Protein AF-A0A8W7PDB0-F1 (afdb_monomer_lite)

Organism: Anopheles coluzzii (NCBI:txid1518534)

InterPro domains:
  IPR011992 EF-hand domain pair [SSF47473] (9-103)
  IPR018247 EF-Hand 1, calcium-binding site [PS00018] (76-88)
  IPR019577 SPARC/Testican, calcium-binding domain [PF10591] (2-91)

Sequence (122 aa):
MRDLALRNELPDAYLALEHEAESNMTKRWTNAAIWKWCELDGHPHDNTVSRHELFPIRAPLFALEHCIAPFLESCDPNRDHRISLQEWGKCLELEEDDLTARCAEIAKDEEANASDLHDAFV

Secondary structure (DSSP, 8-state):
-HHHHHTT-S-HHHHHHHHHHHH-TTHHHHHHHHHHHHHH--SS--SSEETTTTHHHHTTTGGGHHHHHHHHHHT-SS-SSEE-HHHHHHHTT--GGG----HHHHHHHHHHHHHHHHHT--

Foldseek 3Di:
DVVCVVVVNDDPVLVVQVVVCVVDVLSVVLSVLLVVQLQLCDPPNPQKHAPVSCVVVCPVVVVCNVPVVVLVVCLCPVPPRIHHQQSSCVSVVHDSVSNDRPSVVVVVSVVVVVVVVVVVVD

Structure (mmCIF, N/CA/C/O backbone):
data_AF-A0A8W7PDB0-F1
#
_entry.id   AF-A0A8W7PDB0-F1
#
loop_
_atom_site.group_PDB
_atom_site.id
_atom_site.type_symbol
_atom_site.label_atom_id
_atom_site.label_alt_id
_atom_site.label_comp_id
_atom_site.label_asym_id
_atom_site.label_entity_id
_atom_site.label_seq_id
_atom_site.pdbx_PDB_ins_code
_atom_site.Cartn_x
_atom_site.Cartn_y
_atom_site.Cartn_z
_atom_site.occupancy
_atom_site.B_iso_or_equiv
_atom_site.auth_seq_id
_atom_site.auth_comp_id
_atom_site.auth_asym_id
_atom_site.auth_atom_id
_atom_site.pdbx_PDB_model_num
ATOM 1 N N . MET A 1 1 ? -11.000 -2.837 0.570 1.00 81.25 1 MET A N 1
ATOM 2 C CA . MET A 1 1 ? -11.094 -2.725 2.034 1.00 81.25 1 MET A CA 1
ATOM 3 C C . MET A 1 1 ? -12.547 -2.799 2.492 1.00 81.25 1 MET A C 1
ATOM 5 O O . MET A 1 1 ? -12.949 -3.894 2.857 1.00 81.25 1 MET A O 1
ATOM 9 N N . ARG A 1 2 ? -13.377 -1.762 2.301 1.00 88.12 2 ARG A N 1
ATOM 10 C CA . ARG A 1 2 ? -14.825 -1.785 2.608 1.00 88.12 2 ARG A CA 1
ATOM 11 C C . ARG A 1 2 ? -15.600 -3.049 2.215 1.00 88.12 2 ARG A C 1
ATOM 13 O O . ARG A 1 2 ? -16.256 -3.644 3.057 1.00 88.12 2 ARG A O 1
ATOM 20 N N . ASP A 1 3 ? -15.520 -3.484 0.956 1.00 90.31 3 ASP A N 1
ATOM 21 C CA . ASP A 1 3 ? -16.267 -4.669 0.499 1.00 90.31 3 ASP A CA 1
ATOM 22 C C . ASP A 1 3 ? -15.834 -5.961 1.207 1.00 90.31 3 ASP A C 1
ATOM 24 O O . ASP A 1 3 ? -16.660 -6.842 1.423 1.00 90.31 3 ASP A O 1
ATOM 28 N N . LEU A 1 4 ? -14.552 -6.069 1.579 1.00 88.38 4 LEU A N 1
ATOM 29 C CA . LEU A 1 4 ? -14.027 -7.199 2.353 1.00 88.38 4 LEU A CA 1
ATOM 30 C C . LEU A 1 4 ? -14.517 -7.128 3.800 1.00 88.38 4 LEU A C 1
ATOM 32 O O . LEU A 1 4 ? -14.956 -8.137 4.344 1.00 88.38 4 LEU A O 1
ATOM 36 N N . ALA 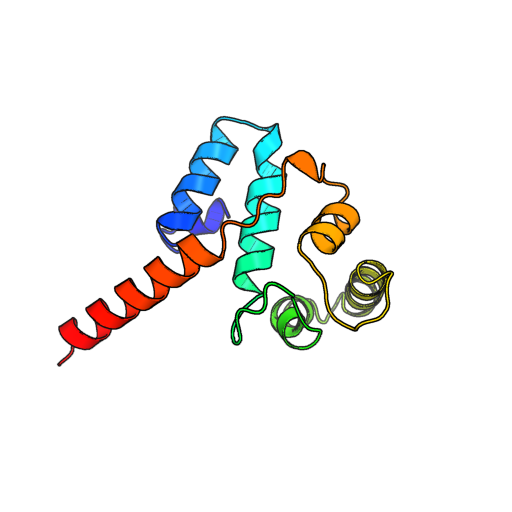A 1 5 ? -14.523 -5.930 4.392 1.00 88.56 5 ALA A N 1
ATOM 37 C CA . ALA A 1 5 ? -15.082 -5.703 5.721 1.00 88.56 5 ALA A CA 1
ATOM 38 C C . ALA A 1 5 ? -16.576 -6.074 5.774 1.00 88.56 5 ALA A C 1
ATOM 40 O O . ALA A 1 5 ? -17.003 -6.777 6.682 1.00 88.56 5 ALA A O 1
ATOM 41 N N . LEU A 1 6 ? -17.362 -5.704 4.756 1.00 90.31 6 LEU A N 1
ATOM 42 C CA . LEU A 1 6 ? -18.789 -6.049 4.667 1.00 90.31 6 LEU A CA 1
ATOM 43 C C . LEU A 1 6 ? -19.057 -7.559 4.578 1.00 90.31 6 LEU A C 1
ATOM 45 O O . LEU A 1 6 ? -20.135 -8.008 4.968 1.00 90.31 6 LEU A O 1
ATOM 49 N N . ARG A 1 7 ? -18.109 -8.337 4.043 1.00 92.75 7 ARG A N 1
ATOM 50 C CA . ARG A 1 7 ? -18.204 -9.801 3.946 1.00 92.75 7 ARG A CA 1
ATOM 51 C C . ARG A 1 7 ? -17.516 -10.534 5.101 1.00 92.75 7 ARG A C 1
ATOM 53 O O . ARG A 1 7 ? -17.496 -11.759 5.084 1.00 92.75 7 ARG A O 1
ATOM 60 N N . ASN A 1 8 ? -16.997 -9.814 6.100 1.00 86.06 8 ASN A N 1
ATOM 61 C CA . ASN A 1 8 ? -16.180 -10.360 7.192 1.00 86.06 8 ASN A CA 1
ATOM 62 C C . ASN A 1 8 ? -14.952 -11.149 6.689 1.00 86.06 8 ASN A C 1
ATOM 64 O O . ASN A 1 8 ? -14.555 -12.148 7.278 1.00 86.06 8 ASN A O 1
ATOM 68 N N . GLU A 1 9 ? -14.367 -10.706 5.575 1.00 87.12 9 GLU A N 1
ATOM 69 C CA . GLU A 1 9 ? -13.160 -11.289 4.965 1.00 87.12 9 GLU A CA 1
ATOM 70 C C . GLU A 1 9 ? -11.894 -10.493 5.324 1.00 87.12 9 GLU A C 1
ATOM 72 O O . GLU A 1 9 ? -10.804 -10.809 4.853 1.00 87.12 9 GLU A O 1
ATOM 77 N N . LEU A 1 10 ? -12.036 -9.425 6.112 1.00 84.44 10 LEU A N 1
ATOM 78 C CA . LEU A 1 10 ? -10.943 -8.558 6.526 1.00 84.44 10 LEU A CA 1
ATOM 79 C C . LEU A 1 10 ? -10.557 -8.888 7.982 1.00 84.44 10 LEU A C 1
ATOM 81 O O . LEU A 1 10 ? -11.439 -8.834 8.838 1.00 84.44 10 LEU A O 1
ATOM 85 N N . PRO A 1 11 ? -9.282 -9.205 8.277 1.00 84.50 11 PRO A N 1
ATOM 86 C CA . PRO A 1 11 ? -8.813 -9.445 9.642 1.00 84.50 11 PRO A CA 1
ATOM 87 C C . PRO A 1 11 ? -9.103 -8.272 10.588 1.00 84.50 11 PRO A C 1
ATOM 89 O O . PRO A 1 11 ? -9.095 -7.111 10.168 1.00 84.50 11 PRO A O 1
ATOM 92 N N . ASP A 1 12 ? -9.290 -8.565 11.877 1.00 83.56 12 ASP A N 1
ATOM 93 C CA . ASP A 1 12 ? -9.699 -7.585 12.897 1.00 83.56 12 ASP A CA 1
ATOM 94 C C . ASP A 1 12 ? -8.771 -6.362 12.967 1.00 83.56 12 ASP A C 1
ATOM 96 O O . ASP A 1 12 ? -9.230 -5.220 13.074 1.00 83.56 12 ASP A O 1
ATOM 100 N N . ALA A 1 13 ? -7.460 -6.575 12.827 1.00 81.00 13 ALA A N 1
ATOM 101 C CA . ALA A 1 13 ? -6.479 -5.496 12.835 1.00 81.00 13 ALA A CA 1
ATOM 102 C C . ALA A 1 13 ? -6.672 -4.511 11.660 1.00 81.00 13 ALA A C 1
ATOM 104 O O . ALA A 1 13 ? -6.506 -3.299 11.817 1.00 81.00 13 ALA A O 1
ATOM 105 N N . TYR A 1 14 ? -7.100 -5.002 10.494 1.00 84.50 14 TYR A N 1
ATOM 106 C CA . TYR A 1 14 ? -7.431 -4.175 9.331 1.00 84.50 14 TYR A CA 1
ATOM 107 C C . TYR A 1 14 ? -8.857 -3.603 9.396 1.00 84.50 14 TYR A C 1
ATOM 109 O O . TYR A 1 14 ? -9.118 -2.551 8.809 1.00 84.50 14 TYR A O 1
ATOM 117 N N . LEU A 1 15 ? -9.773 -4.230 10.138 1.00 87.25 15 LEU A N 1
ATOM 118 C CA . LEU A 1 15 ? -11.116 -3.693 10.377 1.00 87.25 15 LEU A CA 1
ATOM 119 C C . LEU A 1 15 ? -11.061 -2.363 11.147 1.00 87.25 15 LEU A C 1
ATOM 121 O O . LEU A 1 15 ? -11.805 -1.433 10.832 1.00 87.25 15 LEU A O 1
ATOM 125 N N . ALA A 1 16 ? -10.129 -2.229 12.095 1.00 86.38 16 ALA A N 1
ATOM 126 C CA . ALA A 1 16 ? -9.888 -0.967 12.796 1.00 86.38 16 ALA A CA 1
ATOM 127 C C . ALA A 1 16 ? -9.486 0.172 11.838 1.00 86.38 16 ALA A C 1
ATOM 129 O O . ALA A 1 16 ? -9.956 1.301 11.990 1.00 86.38 16 ALA A O 1
ATOM 130 N N . LEU A 1 17 ? -8.669 -0.130 10.821 1.00 86.00 17 LEU A N 1
ATOM 131 C CA . LEU A 1 17 ? -8.273 0.840 9.795 1.00 86.00 17 LEU A CA 1
ATOM 132 C C . LEU A 1 17 ? -9.454 1.261 8.909 1.00 86.00 17 LEU A C 1
ATOM 134 O O . LEU A 1 17 ? -9.543 2.434 8.538 1.00 86.00 17 LEU A O 1
ATOM 138 N N . GLU A 1 18 ? -10.366 0.341 8.583 1.00 89.50 18 GLU A N 1
ATOM 139 C CA . GLU A 1 18 ? -11.585 0.668 7.829 1.00 89.50 18 GLU A CA 1
ATOM 140 C C . GLU A 1 18 ? -12.532 1.551 8.657 1.00 89.50 18 GLU A C 1
ATOM 142 O O . GLU A 1 18 ? -13.037 2.550 8.149 1.00 89.50 18 GLU A O 1
ATOM 147 N N . HIS A 1 19 ? -12.724 1.264 9.948 1.00 89.56 19 HIS A N 1
ATOM 148 C CA . HIS A 1 19 ? -13.531 2.122 10.824 1.00 89.56 19 HIS A CA 1
ATOM 149 C C . HIS A 1 19 ? -12.962 3.542 10.951 1.00 89.56 19 HIS A C 1
ATOM 151 O O . HIS A 1 19 ? -13.711 4.524 10.928 1.00 89.56 19 HIS A O 1
ATOM 157 N N . GLU A 1 20 ? -11.638 3.675 11.046 1.00 88.12 20 GLU A N 1
ATOM 158 C CA . GLU A 1 20 ? -10.989 4.986 11.018 1.00 88.12 20 GLU A CA 1
ATOM 159 C C . GLU A 1 20 ? -11.255 5.699 9.684 1.00 88.12 20 GLU A C 1
ATOM 161 O O . GLU A 1 20 ? -11.659 6.863 9.688 1.00 88.12 20 GLU A O 1
ATOM 166 N N . ALA A 1 21 ? -11.126 4.991 8.558 1.00 88.94 21 ALA A N 1
ATOM 167 C CA . ALA A 1 21 ? -11.390 5.514 7.218 1.00 88.94 21 ALA A CA 1
ATOM 168 C C . ALA A 1 21 ? -12.846 5.975 7.004 1.00 88.94 21 ALA A C 1
ATOM 170 O O . ALA A 1 21 ? -13.080 6.923 6.250 1.00 88.94 21 ALA A O 1
ATOM 171 N N . GLU A 1 22 ? -13.825 5.342 7.659 1.00 89.00 22 GLU A N 1
ATOM 172 C CA . GLU A 1 22 ? -15.230 5.774 7.622 1.00 89.00 22 GLU A CA 1
ATOM 173 C C . GLU A 1 22 ? -15.466 7.071 8.411 1.00 89.00 22 GLU A C 1
ATOM 175 O O . GLU A 1 22 ? -16.295 7.895 8.017 1.00 89.00 22 GLU A O 1
ATOM 180 N N . SER A 1 23 ? -14.735 7.268 9.511 1.00 88.12 23 SER A N 1
ATOM 181 C CA . SER A 1 23 ? -14.866 8.453 10.371 1.00 88.12 23 SER A CA 1
ATOM 182 C C . SER A 1 23 ? -14.016 9.644 9.911 1.00 88.12 23 SER A C 1
ATOM 184 O O . SER A 1 23 ? -14.416 10.794 10.111 1.00 88.12 23 SER A O 1
ATOM 186 N N . ASN A 1 24 ? -12.876 9.389 9.261 1.00 87.38 24 ASN A N 1
ATOM 187 C CA . ASN A 1 24 ? -11.961 10.402 8.756 1.00 87.38 24 ASN A CA 1
ATOM 188 C C . ASN A 1 24 ? -11.619 10.174 7.276 1.00 87.38 24 ASN A C 1
ATOM 190 O O . ASN A 1 24 ? -10.802 9.330 6.907 1.00 87.38 24 ASN A O 1
ATOM 194 N N . MET A 1 25 ? -12.195 11.019 6.420 1.00 82.00 25 MET A N 1
ATOM 195 C CA . MET A 1 25 ? -12.030 10.935 4.968 1.00 82.00 25 MET A CA 1
ATOM 196 C C . MET A 1 25 ? -10.588 11.134 4.484 1.00 82.00 25 MET A C 1
ATOM 198 O O . MET A 1 25 ? -10.269 10.641 3.403 1.00 82.00 25 MET A O 1
ATOM 202 N N . THR A 1 26 ? -9.718 11.814 5.243 1.00 82.50 26 THR A N 1
ATOM 203 C CA . THR A 1 26 ? -8.302 11.971 4.853 1.00 82.50 26 THR A CA 1
ATOM 204 C C . THR A 1 26 ? -7.542 10.654 4.979 1.00 82.50 26 THR A C 1
ATOM 206 O O . THR A 1 26 ? -6.695 10.347 4.148 1.00 82.50 26 THR A O 1
ATOM 209 N N . LYS A 1 27 ? -7.920 9.814 5.950 1.00 85.69 27 LYS A N 1
ATOM 210 C CA . LYS A 1 27 ? -7.326 8.490 6.172 1.00 85.69 27 LYS A CA 1
ATOM 211 C C . LYS A 1 27 ? -7.871 7.418 5.239 1.00 85.69 27 LYS A C 1
ATOM 213 O O . LYS A 1 27 ? -7.275 6.354 5.131 1.00 85.69 27 LYS A O 1
ATOM 218 N N . ARG A 1 28 ? -8.965 7.683 4.518 1.00 88.38 28 ARG A N 1
ATOM 219 C CA . ARG A 1 28 ? -9.625 6.687 3.663 1.00 88.38 28 ARG A CA 1
ATOM 220 C C . ARG A 1 28 ? -8.695 6.056 2.628 1.00 88.38 28 ARG A C 1
ATOM 222 O O . ARG A 1 28 ? -8.700 4.840 2.459 1.00 88.38 28 ARG A O 1
ATOM 229 N N . TRP A 1 29 ? -7.920 6.877 1.928 1.00 88.94 29 TRP A N 1
ATOM 230 C CA . TRP A 1 29 ? -6.998 6.396 0.898 1.00 88.94 29 TRP A CA 1
ATOM 231 C C . TRP A 1 29 ? -5.701 5.875 1.507 1.00 88.94 29 TRP A C 1
ATOM 233 O O . TRP A 1 29 ? -5.213 4.828 1.090 1.00 88.94 29 TRP A O 1
ATOM 243 N N . THR A 1 30 ? -5.203 6.544 2.546 1.00 90.25 30 THR A N 1
ATOM 244 C CA . THR A 1 30 ? -3.975 6.159 3.243 1.00 90.25 30 THR A CA 1
ATOM 245 C C . THR A 1 30 ? -4.093 4.797 3.918 1.00 90.25 30 THR A C 1
ATOM 247 O O . THR A 1 30 ? -3.245 3.936 3.707 1.00 90.25 30 THR A O 1
ATOM 250 N N . ASN A 1 31 ? -5.181 4.540 4.643 1.00 90.00 31 ASN A N 1
ATOM 251 C CA . ASN A 1 31 ? -5.418 3.263 5.316 1.00 90.00 31 ASN A CA 1
ATOM 252 C C . ASN A 1 31 ? -5.584 2.117 4.311 1.00 90.00 31 ASN A C 1
ATOM 254 O O . ASN A 1 31 ? -5.032 1.036 4.511 1.00 90.00 31 ASN A O 1
ATOM 258 N N . ALA A 1 32 ? -6.271 2.369 3.191 1.00 89.81 32 ALA A N 1
ATOM 259 C CA . ALA A 1 32 ? -6.384 1.397 2.109 1.00 89.81 32 ALA A CA 1
ATOM 260 C C . ALA A 1 32 ? -5.026 1.105 1.446 1.00 89.81 32 ALA A C 1
ATOM 262 O O . ALA A 1 32 ? -4.741 -0.050 1.126 1.00 89.81 32 ALA A O 1
ATOM 263 N N . ALA A 1 33 ? -4.185 2.127 1.262 1.00 91.06 33 ALA A N 1
ATOM 264 C CA . ALA A 1 33 ? -2.844 1.976 0.708 1.00 91.06 33 ALA A CA 1
ATOM 265 C C . ALA A 1 33 ? -1.911 1.205 1.651 1.00 91.06 33 ALA A C 1
ATOM 267 O O . ALA A 1 33 ? -1.202 0.318 1.178 1.00 91.06 33 ALA A O 1
ATOM 268 N N . ILE A 1 34 ? -1.953 1.489 2.960 1.00 89.62 34 ILE A N 1
ATOM 269 C CA . ILE A 1 34 ? -1.192 0.764 3.991 1.00 89.62 34 ILE A CA 1
ATOM 270 C C . ILE A 1 34 ? -1.622 -0.698 4.029 1.00 89.62 34 ILE A C 1
ATOM 272 O O . ILE A 1 34 ? -0.770 -1.575 3.942 1.00 89.62 34 ILE A O 1
ATOM 276 N N . TRP A 1 35 ? -2.928 -0.972 4.114 1.00 89.00 35 TRP A N 1
ATOM 277 C CA . TRP A 1 35 ? -3.441 -2.343 4.105 1.00 89.00 35 TRP A CA 1
ATOM 278 C C . TRP A 1 35 ? -2.963 -3.106 2.879 1.00 89.00 35 TRP A C 1
ATOM 280 O O . TRP A 1 35 ? -2.416 -4.196 3.023 1.00 89.00 35 TRP A O 1
ATOM 290 N N . LYS A 1 36 ? -3.107 -2.515 1.687 1.00 89.75 36 LYS A N 1
ATOM 291 C CA . LYS A 1 36 ? -2.700 -3.198 0.464 1.00 89.75 36 LYS A CA 1
ATOM 292 C C . LYS A 1 36 ? -1.193 -3.441 0.416 1.00 89.75 36 LYS A C 1
ATOM 294 O O . LYS A 1 36 ? -0.778 -4.482 -0.069 1.00 89.75 36 LYS A O 1
ATOM 299 N N . TRP A 1 37 ? -0.385 -2.510 0.914 1.00 91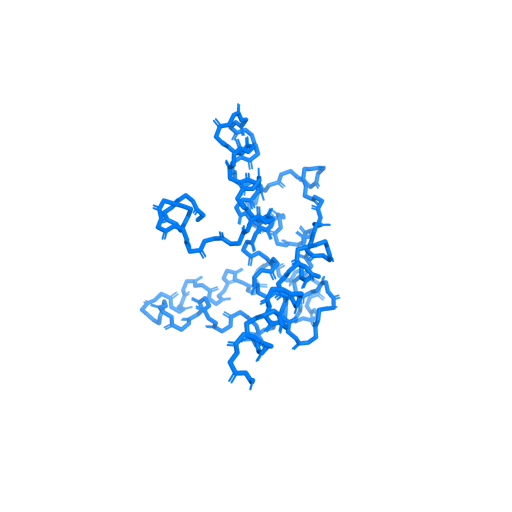.06 37 TRP A N 1
ATOM 300 C CA . TRP A 1 37 ? 1.062 -2.688 0.982 1.00 91.06 37 TRP A CA 1
ATOM 301 C C . TRP A 1 37 ? 1.453 -3.800 1.965 1.00 91.06 37 TRP A C 1
ATOM 303 O O . TRP A 1 37 ? 2.208 -4.687 1.583 1.00 91.06 37 TRP A O 1
ATOM 313 N N . CYS A 1 38 ? 0.864 -3.825 3.167 1.00 88.56 38 CYS A N 1
ATOM 314 C CA . CYS A 1 38 ? 1.093 -4.901 4.137 1.00 88.56 38 CYS A CA 1
ATOM 315 C C . CYS A 1 38 ? 0.645 -6.276 3.608 1.00 88.56 38 CYS A C 1
ATOM 317 O O . CYS A 1 38 ? 1.292 -7.271 3.888 1.00 88.56 38 CYS A O 1
ATOM 319 N N . GLU A 1 39 ? -0.457 -6.341 2.851 1.00 86.81 39 GLU A N 1
ATOM 320 C CA . GLU A 1 39 ? -0.946 -7.588 2.235 1.00 86.81 39 GLU A CA 1
ATOM 321 C C . GLU A 1 39 ? 0.039 -8.132 1.180 1.00 86.81 39 GLU A C 1
ATOM 323 O O . GLU A 1 39 ? 0.054 -9.327 0.896 1.00 86.81 39 GLU A O 1
ATOM 328 N N . LEU A 1 40 ? 0.834 -7.252 0.559 1.00 89.12 40 LEU A N 1
ATOM 329 C CA . LEU A 1 40 ? 1.829 -7.626 -0.448 1.00 89.12 40 LEU A CA 1
ATOM 330 C C . LEU A 1 40 ? 3.189 -7.962 0.167 1.00 89.12 40 LEU A C 1
ATOM 332 O O . LEU A 1 40 ? 3.853 -8.841 -0.371 1.00 89.12 40 LEU A O 1
ATOM 336 N N . ASP A 1 41 ? 3.599 -7.266 1.233 1.00 88.06 41 ASP A N 1
ATOM 337 C CA . ASP A 1 41 ? 4.805 -7.567 2.025 1.00 88.06 41 ASP A CA 1
ATOM 338 C C . ASP A 1 41 ? 4.562 -8.864 2.799 1.00 88.06 41 ASP A C 1
ATOM 340 O O . ASP A 1 41 ? 4.125 -8.855 3.949 1.00 88.06 41 ASP A O 1
ATOM 344 N N . GLY A 1 42 ? 4.732 -9.984 2.100 1.00 81.38 42 GLY A N 1
ATOM 345 C CA . GLY A 1 42 ? 4.392 -11.315 2.569 1.00 81.38 42 GLY A CA 1
ATOM 346 C C . GLY A 1 42 ? 5.581 -11.953 3.270 1.00 81.38 42 GLY A C 1
ATOM 347 O O . GLY A 1 42 ? 6.054 -11.476 4.293 1.00 81.38 42 GLY A O 1
ATOM 348 N N . HIS A 1 43 ? 6.068 -13.081 2.745 1.00 73.75 43 HIS A N 1
ATOM 349 C CA . HIS A 1 43 ? 7.211 -13.774 3.335 1.00 73.75 43 HIS A CA 1
ATOM 350 C C . HIS A 1 43 ? 8.470 -13.658 2.457 1.00 73.75 43 HIS A C 1
ATOM 352 O O . HIS A 1 43 ? 8.461 -14.169 1.330 1.00 73.75 43 HIS A O 1
ATOM 358 N N . PRO A 1 44 ? 9.591 -13.125 2.986 1.00 79.06 44 PRO A N 1
ATOM 359 C CA . PRO A 1 44 ? 9.774 -12.600 4.345 1.00 79.06 44 PRO A CA 1
ATOM 360 C C . PRO A 1 44 ? 9.212 -11.178 4.515 1.00 79.06 44 PRO A C 1
ATOM 362 O O . PRO A 1 44 ? 9.401 -10.364 3.625 1.00 79.06 44 PRO A O 1
ATOM 365 N N . HIS A 1 45 ? 8.644 -10.868 5.690 1.00 80.88 45 HIS A N 1
ATOM 366 C CA . HIS A 1 45 ? 8.244 -9.502 6.052 1.00 80.88 45 HIS A CA 1
ATOM 367 C C . HIS A 1 45 ? 9.495 -8.638 6.251 1.00 80.88 45 HIS A C 1
ATOM 369 O O . HIS A 1 45 ? 10.051 -8.561 7.356 1.00 80.88 45 HIS A O 1
ATOM 375 N N . ASP A 1 46 ? 9.991 -8.043 5.171 1.00 86.19 46 ASP A N 1
ATOM 376 C CA . ASP A 1 46 ? 11.209 -7.232 5.164 1.00 86.19 46 ASP A CA 1
ATOM 377 C C . ASP A 1 46 ? 10.915 -5.724 5.079 1.00 86.19 46 ASP A C 1
ATOM 379 O O . ASP A 1 46 ? 11.841 -4.912 5.005 1.00 86.19 46 ASP A O 1
ATOM 383 N N . ASN A 1 47 ? 9.637 -5.343 5.223 1.00 87.00 47 ASN A N 1
ATOM 384 C CA . ASN A 1 47 ? 9.123 -3.985 5.051 1.00 87.00 47 ASN A CA 1
ATOM 385 C C . ASN A 1 47 ? 9.416 -3.418 3.655 1.00 87.00 47 ASN A C 1
ATOM 387 O O . ASN A 1 47 ? 9.582 -2.202 3.494 1.00 87.00 47 ASN A O 1
ATOM 391 N N . THR A 1 48 ? 9.496 -4.281 2.646 1.00 90.31 48 THR A N 1
ATOM 392 C CA . THR A 1 48 ? 9.602 -3.888 1.247 1.00 90.31 48 THR A CA 1
ATOM 393 C C . THR A 1 48 ? 8.788 -4.837 0.386 1.00 90.31 48 THR A C 1
ATOM 395 O O . THR A 1 48 ? 8.765 -6.035 0.616 1.00 90.31 48 THR A O 1
ATOM 398 N N . VAL A 1 49 ? 8.151 -4.321 -0.661 1.00 91.81 49 VAL A N 1
ATOM 399 C CA . VAL A 1 49 ? 7.428 -5.178 -1.604 1.00 91.81 49 VAL A CA 1
ATOM 400 C C . VAL A 1 49 ? 8.318 -5.455 -2.806 1.00 91.81 49 VAL A C 1
ATOM 402 O O . VAL A 1 49 ? 8.665 -4.549 -3.570 1.00 91.81 49 VAL A O 1
ATOM 405 N N . SER A 1 50 ? 8.692 -6.714 -2.999 1.00 90.50 50 SER A N 1
ATOM 406 C CA . SER A 1 50 ? 9.501 -7.156 -4.131 1.00 90.50 50 SER A CA 1
ATOM 407 C C . SER A 1 50 ? 8.685 -7.293 -5.422 1.00 90.50 50 SER A C 1
ATOM 409 O O . SER A 1 50 ? 7.457 -7.425 -5.440 1.00 90.50 50 SER A O 1
ATOM 411 N N . ARG A 1 51 ? 9.377 -7.365 -6.567 1.00 85.38 51 ARG A N 1
ATOM 412 C CA . ARG A 1 51 ? 8.725 -7.595 -7.870 1.00 85.38 51 ARG A CA 1
ATOM 413 C C . ARG A 1 51 ? 7.856 -8.861 -7.918 1.00 85.38 51 ARG A C 1
ATOM 415 O O . ARG A 1 51 ? 6.880 -8.867 -8.675 1.00 85.38 51 ARG A O 1
ATOM 422 N N . HIS A 1 52 ? 8.225 -9.909 -7.177 1.00 85.50 52 HIS A N 1
ATOM 423 C CA . HIS A 1 52 ? 7.484 -11.174 -7.129 1.00 85.50 52 HIS A CA 1
ATOM 424 C C . HIS A 1 52 ? 6.213 -11.049 -6.287 1.00 85.50 52 HIS A C 1
ATOM 426 O O . HIS A 1 52 ? 5.174 -11.571 -6.680 1.00 85.50 52 HIS A O 1
ATOM 432 N N . GLU A 1 53 ? 6.260 -10.283 -5.203 1.00 88.56 53 GLU A N 1
ATOM 433 C CA . GLU A 1 53 ? 5.099 -9.987 -4.357 1.00 88.56 53 GLU A CA 1
ATOM 434 C C . GLU A 1 53 ? 4.063 -9.102 -5.050 1.00 88.56 53 GLU A C 1
ATOM 436 O O . GLU A 1 53 ? 2.883 -9.169 -4.738 1.00 88.56 53 GLU A O 1
ATOM 441 N N . LEU A 1 54 ? 4.458 -8.347 -6.080 1.00 86.00 54 LEU A N 1
ATOM 442 C CA . LEU A 1 54 ? 3.527 -7.608 -6.945 1.00 86.00 54 LEU A CA 1
ATOM 443 C C . LEU A 1 54 ? 2.767 -8.501 -7.943 1.00 86.00 54 LEU A C 1
ATOM 445 O O . LEU A 1 54 ? 1.873 -8.024 -8.651 1.00 86.00 54 LEU A O 1
ATOM 449 N N . PHE A 1 55 ? 3.112 -9.787 -8.052 1.00 82.06 55 PHE A N 1
ATOM 450 C CA . PHE A 1 55 ? 2.480 -10.706 -9.001 1.00 82.06 55 PHE A CA 1
ATOM 451 C C . PHE A 1 55 ? 0.951 -10.826 -8.838 1.00 82.06 55 PHE A C 1
ATOM 453 O O . PHE A 1 55 ? 0.267 -10.766 -9.862 1.00 82.06 55 PHE A O 1
ATOM 460 N N . PRO A 1 56 ? 0.371 -10.902 -7.622 1.00 77.81 56 PRO A N 1
ATOM 461 C CA . PRO A 1 56 ? -1.079 -10.951 -7.419 1.00 77.81 56 PRO A CA 1
ATOM 462 C C . PRO A 1 56 ? -1.824 -9.711 -7.918 1.00 77.81 56 PRO A C 1
ATOM 464 O O . PRO A 1 56 ? -3.011 -9.799 -8.203 1.00 77.81 56 PRO A O 1
ATOM 467 N N . ILE A 1 57 ? -1.157 -8.562 -8.058 1.00 76.19 57 ILE A N 1
ATOM 468 C CA . ILE A 1 57 ? -1.759 -7.369 -8.668 1.00 76.19 57 ILE A CA 1
ATOM 469 C C . ILE A 1 57 ? -1.665 -7.455 -10.196 1.00 76.19 57 ILE A C 1
ATOM 471 O O . ILE A 1 57 ? -2.604 -7.090 -10.903 1.00 76.19 57 ILE A O 1
ATOM 475 N N . ARG A 1 58 ? -0.557 -7.984 -10.728 1.00 69.44 58 ARG A N 1
ATOM 476 C CA . ARG A 1 58 ? -0.370 -8.145 -12.178 1.00 69.44 58 ARG A CA 1
ATOM 477 C C . ARG A 1 58 ? -1.248 -9.252 -12.780 1.00 69.44 58 ARG A C 1
ATOM 479 O O . ARG A 1 58 ? -1.729 -9.088 -13.897 1.00 69.44 58 ARG A O 1
ATOM 486 N N . ALA A 1 59 ? -1.480 -10.357 -12.067 1.00 63.84 59 ALA A N 1
ATOM 487 C CA . ALA A 1 59 ? -2.120 -11.557 -12.619 1.00 63.84 59 ALA A CA 1
ATOM 488 C C . ALA A 1 59 ? -3.628 -11.409 -12.948 1.00 63.84 59 ALA A C 1
ATOM 490 O O . ALA A 1 59 ? -4.021 -11.793 -14.050 1.00 63.84 59 ALA A O 1
ATOM 491 N N . PRO A 1 60 ? -4.487 -10.812 -12.094 1.00 63.84 60 PRO A N 1
ATOM 492 C CA . PRO A 1 60 ? -5.893 -10.548 -12.427 1.00 63.84 60 PRO A CA 1
ATOM 493 C C . PRO A 1 60 ? -6.059 -9.464 -13.500 1.00 63.84 60 PRO A C 1
ATOM 495 O O . PRO A 1 60 ? -7.093 -9.387 -14.160 1.00 63.84 60 PRO A O 1
ATOM 498 N N . LEU A 1 61 ? -5.036 -8.623 -13.681 1.00 60.91 61 LEU A N 1
ATOM 499 C CA . LEU A 1 61 ? -5.029 -7.474 -14.582 1.00 60.91 61 LEU A CA 1
ATOM 500 C C . LEU A 1 61 ? -4.253 -7.746 -15.877 1.00 60.91 61 LEU A C 1
ATOM 502 O O . LEU A 1 61 ? -3.761 -6.804 -16.488 1.00 60.91 61 LEU A O 1
ATOM 506 N N . PHE A 1 62 ? -4.166 -8.998 -16.342 1.00 59.81 62 PHE A N 1
ATOM 507 C CA . PHE A 1 62 ? -3.406 -9.358 -17.552 1.00 59.81 62 PHE A CA 1
ATOM 508 C C . PHE A 1 62 ? -3.815 -8.535 -18.796 1.00 59.81 62 PHE A C 1
ATOM 510 O O . PHE A 1 62 ? -2.982 -8.180 -19.623 1.00 59.81 62 PHE A O 1
ATOM 517 N N . ALA A 1 63 ? -5.086 -8.124 -18.896 1.00 66.31 63 ALA A N 1
ATOM 518 C CA . ALA A 1 63 ? -5.563 -7.222 -19.953 1.00 66.31 63 ALA A CA 1
ATOM 519 C C . ALA A 1 63 ? -4.975 -5.790 -19.880 1.00 66.31 63 ALA A C 1
ATOM 521 O O . ALA A 1 63 ? -4.947 -5.077 -20.882 1.00 66.31 63 ALA A O 1
ATOM 522 N N . LEU A 1 64 ? -4.490 -5.373 -18.709 1.00 72.06 64 LEU A N 1
ATOM 523 C CA . LEU A 1 64 ? -3.905 -4.064 -18.398 1.00 72.06 64 LEU A CA 1
ATOM 524 C C . LEU A 1 64 ? -2.419 -4.169 -18.017 1.00 72.06 64 LEU A C 1
ATOM 526 O O . LEU A 1 64 ? -1.865 -3.228 -17.448 1.00 72.06 64 LEU A O 1
ATOM 530 N N . GLU A 1 65 ? -1.750 -5.280 -18.347 1.00 71.88 65 GLU A N 1
ATOM 531 C CA . GLU A 1 65 ? -0.325 -5.486 -18.051 1.00 71.88 65 GLU A CA 1
ATOM 532 C C . GLU A 1 65 ? 0.532 -4.315 -18.568 1.00 71.88 65 GLU A C 1
ATOM 534 O O . GLU A 1 65 ? 1.391 -3.792 -17.858 1.00 71.88 65 GLU A O 1
ATOM 539 N N . HIS A 1 66 ? 0.212 -3.835 -19.772 1.00 78.94 66 HIS A N 1
ATOM 540 C CA . HIS A 1 66 ? 0.866 -2.703 -20.428 1.00 78.94 66 HIS A CA 1
ATOM 541 C C . HIS A 1 66 ? 0.681 -1.355 -19.708 1.00 78.94 66 HIS A C 1
ATOM 543 O O . HIS A 1 66 ? 1.428 -0.420 -19.982 1.00 78.94 66 HIS A O 1
ATOM 549 N N . CYS A 1 67 ? -0.292 -1.237 -18.804 1.00 81.75 67 CYS A N 1
ATOM 550 C CA . CYS A 1 67 ? -0.498 -0.049 -17.975 1.00 81.75 67 CYS A CA 1
ATOM 551 C C . CYS A 1 67 ? 0.162 -0.209 -16.608 1.00 81.75 67 CYS A C 1
ATOM 553 O O . CYS A 1 67 ? 0.799 0.717 -16.110 1.00 81.75 67 CYS A O 1
ATOM 555 N N . ILE A 1 68 ? 0.009 -1.384 -15.996 1.00 83.75 68 ILE A N 1
ATOM 556 C CA . ILE A 1 68 ? 0.395 -1.576 -14.601 1.00 83.75 68 ILE A CA 1
ATOM 557 C C . ILE A 1 68 ? 1.881 -1.868 -14.423 1.00 83.75 68 ILE A C 1
ATOM 559 O O . ILE A 1 68 ? 2.462 -1.449 -13.426 1.00 83.75 68 ILE A O 1
ATOM 563 N N . ALA A 1 69 ? 2.520 -2.561 -15.371 1.00 82.62 69 ALA A N 1
ATOM 564 C CA . ALA A 1 69 ? 3.947 -2.838 -15.271 1.00 82.62 69 ALA A CA 1
ATOM 565 C C . ALA A 1 69 ? 4.786 -1.546 -15.326 1.00 82.62 69 ALA A C 1
ATOM 567 O O . ALA A 1 69 ? 5.554 -1.342 -14.385 1.00 82.62 69 ALA A O 1
ATOM 568 N N . PRO A 1 70 ? 4.585 -0.626 -16.296 1.00 87.75 70 PRO A N 1
ATOM 569 C CA . PRO A 1 70 ? 5.306 0.649 -16.312 1.00 87.75 70 PRO A CA 1
ATOM 570 C C . PRO A 1 70 ? 4.980 1.542 -15.110 1.00 87.75 70 PRO A C 1
ATOM 572 O O . PRO A 1 70 ? 5.853 2.247 -14.616 1.00 87.75 70 PRO A O 1
ATOM 575 N N . PHE A 1 71 ? 3.737 1.501 -14.617 1.00 88.94 71 PHE A N 1
ATOM 576 C CA . PHE A 1 71 ? 3.342 2.229 -13.411 1.00 88.94 71 PHE A CA 1
ATOM 577 C C . PHE A 1 71 ? 4.122 1.744 -12.182 1.00 88.94 71 PHE A C 1
ATOM 579 O O . PHE A 1 71 ? 4.772 2.544 -11.517 1.00 88.94 71 PHE A O 1
ATOM 586 N N . LEU A 1 72 ? 4.140 0.433 -11.923 1.00 88.31 72 LEU A N 1
ATOM 587 C CA . LEU A 1 72 ? 4.874 -0.132 -10.787 1.00 88.31 72 LEU A CA 1
ATOM 588 C C . LEU A 1 72 ? 6.391 0.062 -10.917 1.00 88.31 72 LEU A C 1
ATOM 590 O O . LEU A 1 72 ? 7.061 0.243 -9.909 1.00 88.31 72 LEU A O 1
ATOM 594 N N . GLU A 1 73 ? 6.932 0.062 -12.138 1.00 88.56 73 GLU A N 1
ATOM 595 C CA . GLU A 1 73 ? 8.336 0.423 -12.382 1.00 88.56 73 GLU A CA 1
ATOM 596 C C . GLU A 1 73 ? 8.615 1.900 -12.073 1.00 88.56 73 GLU A C 1
ATOM 598 O O . GLU A 1 73 ? 9.689 2.228 -11.578 1.00 88.56 73 GLU A O 1
ATOM 603 N N . SER A 1 74 ? 7.657 2.799 -12.317 1.00 91.38 74 SER A N 1
ATOM 604 C CA . SER A 1 74 ? 7.799 4.217 -11.960 1.00 91.38 74 SER A CA 1
ATOM 605 C C . SER A 1 74 ? 7.750 4.475 -10.450 1.00 91.38 74 SER A C 1
ATOM 607 O O . SER A 1 74 ? 8.287 5.485 -9.995 1.00 91.38 74 SER A O 1
ATOM 609 N N . CYS A 1 75 ? 7.164 3.551 -9.681 1.00 91.88 75 CYS A N 1
ATOM 610 C CA . CYS A 1 75 ? 7.149 3.602 -8.222 1.00 91.88 75 CYS A CA 1
ATOM 611 C C . CYS A 1 75 ? 8.500 3.233 -7.580 1.00 91.88 75 CYS A C 1
ATOM 613 O O . CYS A 1 75 ? 8.649 3.441 -6.383 1.00 91.88 75 CYS A O 1
ATOM 615 N N . ASP A 1 76 ? 9.468 2.712 -8.343 1.00 93.94 76 ASP A N 1
ATOM 616 C CA . ASP A 1 76 ? 10.822 2.362 -7.886 1.00 93.94 76 ASP A CA 1
ATOM 617 C C . ASP A 1 76 ? 11.859 3.346 -8.488 1.00 93.94 76 ASP A C 1
ATOM 619 O O . ASP A 1 76 ? 12.527 3.054 -9.490 1.00 93.94 76 ASP A O 1
ATOM 623 N N . PRO A 1 77 ? 11.985 4.573 -7.938 1.00 93.50 77 PRO A N 1
ATOM 624 C CA . PRO A 1 77 ? 12.906 5.578 -8.466 1.00 93.50 77 PRO A CA 1
ATOM 625 C C . PRO A 1 77 ? 14.377 5.234 -8.197 1.00 93.50 77 PRO A C 1
ATOM 627 O O . PRO A 1 77 ? 15.258 5.716 -8.919 1.00 93.50 77 PRO A O 1
ATOM 630 N N . ASN A 1 78 ? 14.649 4.442 -7.157 1.00 92.94 78 ASN A N 1
ATOM 631 C CA . ASN A 1 78 ? 15.996 4.086 -6.725 1.00 92.94 78 ASN A CA 1
ATOM 632 C C . ASN A 1 78 ? 16.550 2.855 -7.492 1.00 92.94 78 ASN A C 1
ATOM 634 O O . ASN A 1 78 ? 17.771 2.686 -7.574 1.00 92.94 78 ASN A O 1
ATOM 638 N N . ARG A 1 79 ? 15.666 2.092 -8.157 1.00 90.62 79 ARG A N 1
ATOM 639 C CA . ARG A 1 79 ? 15.922 0.910 -8.995 1.00 90.62 79 ARG A CA 1
ATOM 640 C C . ARG A 1 79 ? 16.513 -0.280 -8.245 1.00 90.62 79 ARG A C 1
ATOM 642 O O . ARG A 1 79 ? 17.295 -1.039 -8.827 1.00 90.62 79 ARG A O 1
ATOM 649 N N . ASP A 1 80 ? 16.159 -0.455 -6.981 1.00 92.56 80 ASP A N 1
ATOM 650 C CA . ASP A 1 80 ? 16.553 -1.618 -6.181 1.00 92.56 80 ASP A CA 1
ATOM 651 C C . ASP A 1 80 ? 15.612 -2.829 -6.365 1.00 92.56 80 ASP A C 1
ATOM 653 O O . ASP A 1 80 ? 15.863 -3.903 -5.807 1.00 92.56 80 ASP A O 1
ATOM 657 N N . HIS A 1 81 ? 14.590 -2.690 -7.222 1.00 90.44 81 HIS A N 1
ATOM 658 C CA . HIS A 1 81 ? 13.560 -3.690 -7.515 1.00 90.44 81 HIS A CA 1
ATOM 659 C C . HIS A 1 81 ? 12.667 -4.045 -6.322 1.00 90.44 81 HIS A C 1
ATOM 661 O O . HIS A 1 81 ? 12.044 -5.122 -6.303 1.00 90.44 81 HIS A O 1
ATOM 667 N N . ARG A 1 82 ? 12.587 -3.138 -5.354 1.00 91.94 82 ARG A N 1
ATOM 668 C CA . ARG A 1 82 ? 11.734 -3.199 -4.176 1.00 91.94 82 ARG A CA 1
ATOM 669 C C . ARG A 1 82 ? 10.973 -1.882 -4.057 1.00 91.94 82 ARG A C 1
ATOM 671 O O . ARG A 1 82 ? 11.349 -0.871 -4.631 1.00 91.94 82 ARG A O 1
ATOM 678 N N . ILE A 1 83 ? 9.839 -1.920 -3.369 1.00 92.31 83 ILE A N 1
ATOM 679 C CA . ILE A 1 83 ? 9.022 -0.730 -3.129 1.00 92.31 83 ILE A CA 1
ATOM 680 C C . ILE A 1 83 ? 8.798 -0.607 -1.627 1.00 92.31 83 ILE A C 1
ATOM 682 O O . ILE A 1 83 ? 8.069 -1.401 -1.021 1.00 92.31 83 ILE A O 1
ATOM 686 N N . SER A 1 84 ? 9.431 0.394 -1.024 1.00 92.38 84 SER A N 1
ATOM 687 C CA . SER A 1 84 ? 9.187 0.785 0.367 1.00 92.38 84 SER A CA 1
ATOM 688 C C . SER A 1 84 ? 7.801 1.419 0.538 1.00 92.38 84 SER A C 1
ATOM 690 O O . SER A 1 84 ? 7.181 1.865 -0.430 1.00 92.38 84 SER A O 1
ATOM 692 N N . LEU A 1 85 ? 7.296 1.506 1.774 1.00 90.75 85 LEU A N 1
ATOM 693 C CA . LEU A 1 85 ? 6.003 2.157 2.023 1.00 90.75 85 LEU A CA 1
ATOM 694 C C . LEU A 1 85 ? 6.015 3.636 1.602 1.00 90.75 85 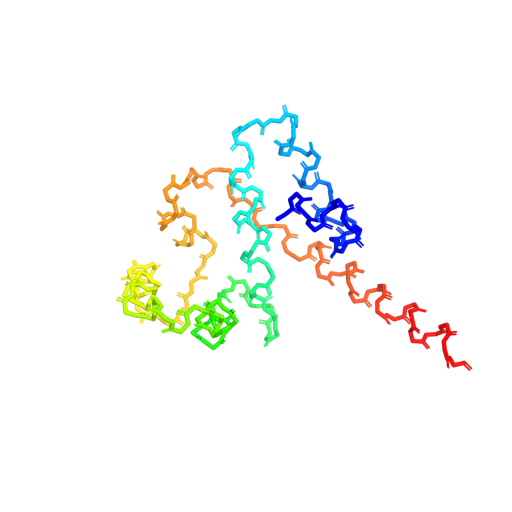LEU A C 1
ATOM 696 O O . LEU A 1 85 ? 5.010 4.146 1.107 1.00 90.75 85 LEU A O 1
ATOM 700 N N . GLN A 1 86 ? 7.148 4.322 1.768 1.00 91.12 86 GLN A N 1
ATOM 701 C CA . GLN A 1 86 ? 7.294 5.723 1.373 1.00 91.12 86 GLN A CA 1
ATOM 702 C C . GLN A 1 86 ? 7.224 5.874 -0.150 1.00 91.12 86 GLN A C 1
ATOM 704 O O . GLN A 1 86 ? 6.502 6.732 -0.655 1.00 91.12 86 GLN A O 1
ATOM 709 N N . GLU A 1 87 ? 7.918 5.010 -0.892 1.00 93.56 87 GLU A N 1
ATOM 710 C CA . GLU A 1 87 ? 7.854 4.985 -2.358 1.00 93.56 87 GLU A C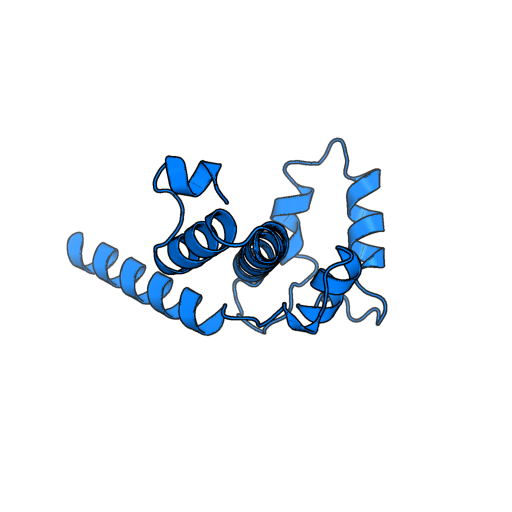A 1
ATOM 711 C C . GLU A 1 87 ? 6.452 4.642 -2.858 1.00 93.56 87 GLU A C 1
ATOM 713 O O . GLU A 1 87 ? 5.939 5.312 -3.754 1.00 93.56 87 GLU A O 1
ATOM 718 N N . TRP A 1 88 ? 5.801 3.658 -2.235 1.00 92.56 88 TRP A N 1
ATOM 719 C CA . TRP A 1 88 ? 4.420 3.282 -2.529 1.00 92.56 88 TRP A CA 1
ATOM 720 C C . TRP A 1 88 ? 3.456 4.454 -2.332 1.00 92.56 88 TRP A C 1
ATOM 722 O O . TRP A 1 88 ? 2.681 4.791 -3.227 1.00 92.56 88 TRP A O 1
ATOM 732 N N . GLY A 1 89 ? 3.543 5.113 -1.179 1.00 92.50 89 GLY A N 1
ATOM 733 C CA . GLY A 1 89 ? 2.743 6.280 -0.841 1.00 92.50 89 GLY A CA 1
ATOM 734 C C . GLY A 1 89 ? 2.924 7.441 -1.801 1.00 92.50 89 GLY A C 1
ATOM 735 O O . GLY A 1 89 ? 1.952 7.979 -2.330 1.00 92.50 89 GLY A O 1
ATOM 736 N N . LYS A 1 90 ? 4.183 7.772 -2.084 1.00 92.12 90 LYS A N 1
ATOM 737 C CA . LYS A 1 90 ? 4.545 8.813 -3.040 1.00 92.12 90 LYS A CA 1
ATOM 738 C C . LYS A 1 90 ? 4.054 8.492 -4.449 1.00 92.12 90 LYS A C 1
ATOM 740 O O . LYS A 1 90 ? 3.593 9.391 -5.146 1.00 92.12 90 LYS A O 1
ATOM 745 N N . CYS A 1 91 ? 4.113 7.225 -4.858 1.00 93.00 91 CYS A N 1
ATOM 746 C CA . CYS A 1 91 ? 3.608 6.781 -6.156 1.00 93.00 91 CYS A CA 1
ATOM 747 C C . CYS A 1 91 ? 2.081 6.922 -6.281 1.00 93.00 91 CYS A C 1
ATOM 749 O O . CYS A 1 91 ? 1.566 7.138 -7.376 1.00 93.00 91 CYS A O 1
ATOM 751 N N . LEU A 1 92 ? 1.360 6.828 -5.161 1.00 91.31 92 LEU A N 1
ATOM 752 C CA . LEU A 1 92 ? -0.090 7.024 -5.076 1.00 91.31 92 LEU A CA 1
ATOM 753 C C . LEU A 1 92 ? -0.495 8.473 -4.757 1.00 91.31 92 LEU A C 1
ATOM 755 O O . LEU A 1 92 ? -1.675 8.726 -4.523 1.00 91.31 92 LEU A O 1
ATOM 759 N N . GLU A 1 93 ? 0.462 9.407 -4.753 1.00 91.25 93 GLU A N 1
ATOM 760 C CA . GLU A 1 93 ? 0.251 10.828 -4.439 1.00 91.25 93 GLU A CA 1
ATOM 761 C C . GLU A 1 93 ? -0.362 11.063 -3.043 1.00 91.25 93 GLU A C 1
A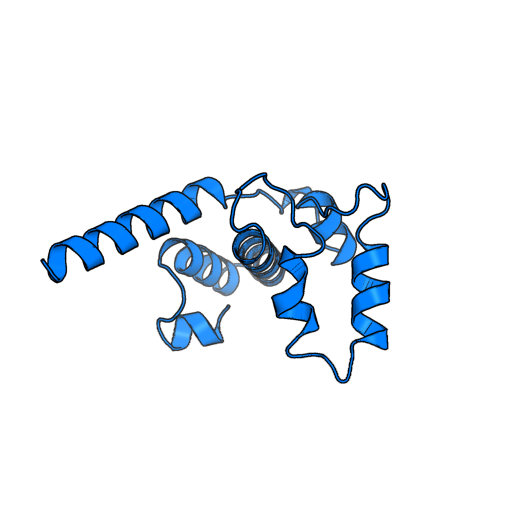TOM 763 O O . GLU A 1 93 ? -1.181 11.960 -2.842 1.00 91.25 93 GLU A O 1
ATOM 768 N N . LEU A 1 94 ? 0.037 10.245 -2.065 1.00 90.12 94 LEU A N 1
ATOM 769 C CA . LEU A 1 94 ? -0.395 10.356 -0.671 1.00 90.12 94 LEU A CA 1
ATOM 770 C C . LEU A 1 94 ? 0.613 11.150 0.170 1.00 90.12 94 LEU A C 1
ATOM 772 O O . LEU A 1 94 ? 1.812 11.154 -0.107 1.00 90.12 94 LEU A O 1
ATOM 776 N N . GLU A 1 95 ? 0.123 11.802 1.226 1.00 84.25 95 GLU A N 1
ATOM 777 C CA . GLU A 1 95 ? 0.974 12.507 2.188 1.00 84.25 95 GLU A CA 1
ATOM 778 C C . GLU A 1 95 ? 1.781 11.504 3.030 1.00 84.25 95 GLU A C 1
ATOM 780 O O . GLU A 1 95 ? 1.219 10.646 3.714 1.00 84.25 95 GLU A O 1
ATOM 785 N N . GLU A 1 96 ? 3.113 11.615 2.981 1.00 75.56 96 GLU A N 1
ATOM 786 C CA . GLU A 1 96 ? 4.048 10.708 3.668 1.00 75.56 96 GLU A CA 1
ATOM 787 C C . GLU A 1 96 ? 3.869 10.713 5.194 1.00 75.56 96 GLU A C 1
ATOM 789 O O . GLU A 1 96 ? 4.005 9.669 5.831 1.00 75.56 96 GLU A O 1
ATOM 794 N N . ASP A 1 97 ? 3.487 11.854 5.772 1.00 75.19 97 ASP A N 1
ATOM 795 C CA . ASP A 1 97 ? 3.290 12.018 7.219 1.00 75.19 97 ASP A CA 1
ATOM 796 C C . ASP A 1 97 ? 2.162 11.128 7.773 1.00 75.19 97 ASP A C 1
ATOM 798 O O . ASP A 1 97 ? 2.160 10.766 8.952 1.00 75.19 97 ASP A O 1
ATOM 802 N N . ASP A 1 98 ? 1.222 10.726 6.916 1.00 74.88 98 ASP A N 1
ATOM 803 C CA . ASP A 1 98 ? 0.098 9.872 7.283 1.00 74.88 98 ASP A CA 1
ATOM 804 C C . ASP A 1 98 ? 0.376 8.373 7.062 1.00 74.88 98 ASP A C 1
ATOM 806 O O . ASP A 1 98 ? -0.418 7.529 7.492 1.00 74.88 98 ASP A O 1
ATOM 810 N N . LEU A 1 99 ? 1.504 8.026 6.435 1.00 76.50 99 LEU A N 1
ATOM 811 C CA . LEU A 1 99 ? 1.889 6.664 6.063 1.00 76.50 99 LEU A CA 1
ATOM 812 C C . LEU A 1 99 ? 2.788 6.026 7.123 1.00 76.50 99 LEU A C 1
ATOM 814 O O . LEU A 1 99 ? 3.992 5.845 6.947 1.00 76.50 99 LEU A O 1
ATOM 818 N N . THR A 1 100 ? 2.187 5.642 8.246 1.00 74.50 100 THR A N 1
ATOM 819 C CA . THR A 1 100 ? 2.883 4.861 9.276 1.00 74.50 100 THR A CA 1
ATOM 820 C C . THR A 1 100 ? 2.582 3.375 9.092 1.00 74.50 100 THR A C 1
ATOM 822 O O . THR A 1 100 ? 1.454 2.933 9.310 1.00 74.50 100 THR A O 1
ATOM 825 N N . ALA A 1 101 ? 3.593 2.592 8.701 1.00 61.97 101 ALA A N 1
ATOM 826 C CA . ALA A 1 101 ? 3.474 1.141 8.577 1.00 61.97 101 ALA A CA 1
ATOM 827 C C . ALA A 1 101 ? 3.115 0.519 9.937 1.00 61.97 101 ALA A C 1
ATOM 829 O O . ALA A 1 101 ? 3.909 0.575 10.876 1.00 61.97 101 ALA A O 1
ATOM 830 N N . ARG A 1 102 ? 1.941 -0.112 10.039 1.00 66.25 102 ARG A N 1
ATOM 831 C CA . ARG A 1 102 ? 1.546 -0.931 11.204 1.00 66.25 102 ARG A CA 1
ATOM 832 C C . ARG A 1 102 ? 1.549 -2.431 10.895 1.00 66.25 102 ARG A C 1
ATOM 834 O O . ARG A 1 102 ? 0.999 -3.215 11.655 1.00 66.25 102 ARG A O 1
ATOM 841 N N . CYS A 1 103 ? 2.193 -2.845 9.801 1.00 67.56 103 CYS A N 1
ATOM 842 C CA . CYS A 1 103 ? 2.146 -4.225 9.304 1.00 67.56 103 CYS A CA 1
ATOM 843 C C . CYS A 1 103 ? 2.646 -5.256 10.328 1.00 67.56 103 CYS A C 1
ATOM 845 O O . CYS A 1 103 ? 2.066 -6.326 10.447 1.00 67.56 103 CYS A O 1
ATOM 847 N N . ALA A 1 104 ? 3.655 -4.912 11.136 1.00 59.25 104 ALA A N 1
ATOM 848 C CA . ALA A 1 104 ? 4.207 -5.804 12.159 1.00 59.25 104 ALA A CA 1
ATOM 849 C C . ALA A 1 104 ? 3.281 -6.046 13.368 1.00 59.25 104 ALA A C 1
ATOM 851 O O . ALA A 1 104 ? 3.464 -7.030 14.085 1.00 59.25 104 ALA A O 1
ATOM 852 N N . GLU A 1 105 ? 2.322 -5.153 13.635 1.00 60.22 105 GLU A N 1
ATOM 853 C CA . GLU A 1 105 ? 1.262 -5.412 14.620 1.00 60.22 105 GLU A CA 1
ATOM 854 C C . GLU A 1 105 ? 0.218 -6.363 14.024 1.00 60.22 105 GLU A C 1
ATOM 856 O O . GLU A 1 105 ? -0.272 -7.245 14.712 1.00 60.22 105 GLU A O 1
ATOM 861 N N . ILE A 1 106 ? -0.032 -6.243 12.719 1.00 61.59 106 ILE A N 1
ATOM 862 C CA . ILE A 1 106 ? -1.082 -6.972 12.009 1.00 61.59 106 ILE A CA 1
ATOM 863 C C . ILE A 1 106 ? -0.669 -8.421 11.692 1.00 61.59 106 ILE A C 1
ATOM 865 O O . ILE A 1 106 ? -1.446 -9.344 11.920 1.00 61.59 106 ILE A O 1
ATOM 869 N N . ALA A 1 107 ? 0.575 -8.647 11.257 1.00 59.00 107 ALA A N 1
ATOM 870 C CA . ALA A 1 107 ? 1.095 -9.985 10.952 1.00 59.00 107 ALA A CA 1
ATOM 871 C C . ALA A 1 107 ? 1.141 -10.911 12.187 1.00 59.00 107 ALA A C 1
ATOM 873 O O . ALA A 1 107 ? 0.944 -12.118 12.075 1.00 59.00 107 ALA A O 1
ATOM 874 N N . LYS A 1 108 ? 1.350 -10.347 13.388 1.00 53.84 108 LYS A N 1
ATOM 875 C CA . LYS A 1 108 ? 1.345 -11.113 14.648 1.00 53.84 108 LYS A CA 1
ATOM 876 C C . LYS A 1 108 ? -0.037 -11.651 15.006 1.00 53.84 108 LYS A C 1
ATOM 878 O O . LYS A 1 108 ? -0.131 -12.743 15.562 1.00 53.84 108 LYS A O 1
ATOM 883 N N . ASP A 1 109 ? -1.083 -10.895 14.688 1.00 55.22 109 ASP A N 1
ATOM 884 C CA . ASP A 1 109 ? -2.462 -11.295 14.961 1.00 55.22 109 ASP A CA 1
ATOM 885 C C . ASP A 1 109 ? -2.927 -12.381 13.972 1.00 55.22 109 ASP A C 1
ATOM 887 O O . ASP A 1 109 ? -3.655 -13.296 14.359 1.00 55.22 109 ASP A O 1
ATOM 891 N N . GLU A 1 110 ? -2.459 -12.347 12.718 1.00 57.50 110 GLU A N 1
ATOM 892 C CA . GLU A 1 110 ? -2.741 -13.393 11.722 1.00 57.50 110 GLU A CA 1
ATOM 893 C C . GLU A 1 110 ? -2.042 -14.725 12.037 1.00 57.50 110 GLU A C 1
ATOM 895 O O . GLU A 1 110 ? -2.679 -15.779 11.958 1.00 57.50 110 GLU A O 1
ATOM 900 N N . GLU A 1 111 ? -0.768 -14.705 12.451 1.00 55.66 111 GLU A N 1
ATOM 901 C CA . GLU A 1 111 ? -0.048 -15.916 12.880 1.00 55.66 111 GLU A CA 1
ATOM 902 C C . GLU A 1 111 ? -0.680 -16.549 14.133 1.00 55.66 111 GLU A C 1
ATOM 904 O O . GLU A 1 111 ? -0.816 -17.774 14.201 1.00 55.66 111 GLU A O 1
ATOM 909 N N . ALA A 1 112 ? -1.127 -15.733 15.096 1.00 51.66 112 ALA A N 1
ATOM 910 C CA . ALA A 1 112 ? -1.818 -16.210 16.294 1.00 51.66 112 ALA A CA 1
ATOM 911 C C . ALA A 1 112 ? -3.174 -16.863 15.960 1.00 51.66 112 ALA A C 1
ATOM 913 O O . ALA A 1 112 ? -3.478 -17.961 16.434 1.00 51.66 112 ALA A O 1
ATOM 914 N N . ASN A 1 113 ? -3.961 -16.247 15.076 1.00 51.41 113 ASN A N 1
ATOM 915 C CA . ASN A 1 113 ? -5.272 -16.770 14.683 1.00 51.41 113 ASN A CA 1
ATOM 916 C C . ASN A 1 113 ? -5.157 -18.032 13.796 1.00 51.41 113 ASN A C 1
ATOM 918 O O . ASN A 1 113 ? -5.988 -18.940 13.866 1.00 51.41 113 ASN A O 1
ATOM 922 N N . ALA A 1 114 ? -4.087 -18.144 12.998 1.00 54.06 114 ALA A N 1
ATOM 923 C CA . ALA A 1 114 ? -3.770 -19.359 12.246 1.00 54.06 114 ALA A CA 1
ATOM 924 C C . ALA A 1 114 ? -3.359 -20.532 13.159 1.00 54.06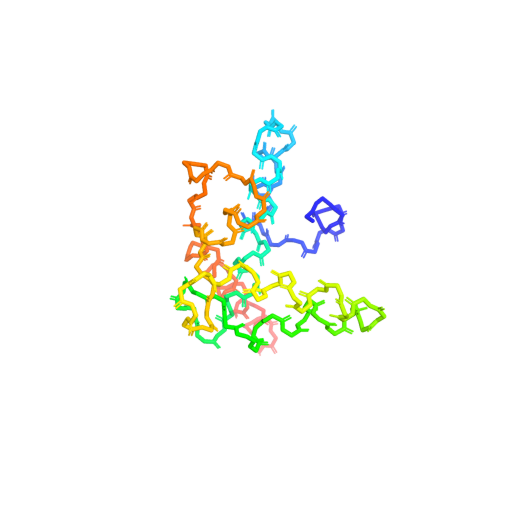 114 ALA A C 1
ATOM 926 O O . ALA A 1 114 ? -3.702 -21.679 12.860 1.00 54.06 114 ALA A O 1
ATOM 927 N N . SER A 1 115 ? -2.669 -20.267 14.278 1.00 51.25 115 SER A N 1
ATOM 928 C CA . SER A 1 115 ? -2.366 -21.300 15.279 1.00 51.25 115 SER A CA 1
ATOM 929 C C . SER A 1 115 ? -3.605 -21.788 16.038 1.00 51.25 115 SER A C 1
ATOM 931 O O . SER A 1 115 ? -3.749 -22.995 16.224 1.00 51.25 115 SER A O 1
ATOM 933 N N . ASP A 1 116 ? -4.553 -20.902 16.359 1.00 50.50 116 ASP A N 1
ATOM 934 C CA . ASP A 1 116 ? -5.812 -21.278 17.026 1.00 50.50 116 ASP A CA 1
ATOM 935 C C . ASP A 1 116 ? -6.699 -22.183 16.144 1.00 50.50 116 ASP A C 1
ATOM 937 O O . ASP A 1 116 ? -7.354 -23.106 16.632 1.00 50.50 116 ASP A O 1
ATOM 941 N N . LEU A 1 117 ? -6.692 -21.978 14.821 1.00 53.75 117 LEU A N 1
ATOM 942 C CA . LEU A 1 117 ? -7.388 -22.846 13.859 1.00 53.75 117 LEU A CA 1
ATOM 943 C C . LEU A 1 117 ? -6.720 -24.218 13.685 1.00 53.75 117 LEU A C 1
ATOM 945 O O . LEU A 1 117 ? -7.414 -25.195 13.396 1.00 53.75 117 LEU A O 1
ATOM 949 N N . HIS A 1 118 ? -5.398 -24.307 13.856 1.00 52.59 118 HIS A N 1
ATOM 950 C CA . HIS A 1 118 ? -4.684 -25.584 13.839 1.00 52.59 118 HIS A CA 1
ATOM 951 C C . HIS A 1 118 ? -5.002 -26.413 15.092 1.00 52.59 118 HIS A C 1
ATOM 953 O O . HIS A 1 118 ? -5.306 -27.599 14.965 1.00 52.59 118 HIS A O 1
ATOM 959 N N . ASP A 1 119 ? -5.045 -25.780 16.267 1.00 51.03 119 ASP A N 1
ATOM 960 C CA . ASP A 1 119 ? -5.384 -26.432 17.540 1.00 51.03 119 ASP A CA 1
ATOM 961 C C . ASP A 1 119 ? -6.883 -26.766 17.677 1.00 51.03 119 ASP A C 1
ATOM 963 O O . ASP A 1 119 ? -7.255 -27.653 18.441 1.00 51.03 119 ASP A O 1
ATOM 967 N N . ALA A 1 120 ? -7.766 -26.114 16.912 1.00 52.16 120 ALA A N 1
ATOM 968 C CA . ALA A 1 120 ? -9.190 -26.462 16.855 1.00 52.16 120 ALA A CA 1
ATOM 969 C C . ALA A 1 120 ? -9.494 -27.729 16.024 1.00 52.16 120 ALA A C 1
ATOM 971 O O . ALA A 1 120 ? -10.607 -28.259 16.098 1.00 52.16 120 ALA A O 1
ATOM 972 N N . PHE A 1 121 ? -8.537 -28.200 15.215 1.00 47.97 121 PHE A N 1
ATOM 973 C CA . PHE A 1 121 ? -8.683 -29.346 14.304 1.00 47.97 121 PHE A CA 1
ATOM 974 C C . PHE A 1 121 ? -7.751 -30.535 14.621 1.00 47.97 121 PHE A C 1
ATOM 976 O O . PHE A 1 121 ? -7.752 -31.511 13.861 1.00 47.97 121 PHE A O 1
ATOM 983 N N . VAL A 1 122 ? -7.005 -30.487 15.731 1.00 48.22 122 VAL A N 1
ATOM 984 C CA . VAL A 1 122 ? -6.234 -31.608 16.312 1.00 48.22 122 VAL A CA 1
ATOM 985 C C . VAL A 1 122 ? -6.922 -32.102 17.582 1.00 48.22 122 VAL A C 1
ATOM 987 O O . VAL A 1 122 ? -7.049 -33.341 17.723 1.00 48.22 122 VAL A O 1
#

Radius of gyration: 15.56 Å; chains: 1; bounding box: 35×44×38 Å

pLDDT: mean 79.99, std 13.53, range [47.97, 93.94]